Protein AF-A0A5Q4DD98-F1 (afdb_monomer)

Mean predicted aligned error: 11.23 Å

Secondary structure (DSSP, 8-state):
-----PPPHHHHHHHHHHHH-TT--HHHHHHHHHHHHHHH------HHHHHHHHHHHH-TTS-HHHHHHHHHHHHTS--S-S----

Radius of gyration: 17.06 Å; Cα contacts (8 Å, |Δi|>4): 74; chains: 1; bounding box: 48×29×40 Å

Sequence (86 aa):
MAQKKKTSPKAAAAAAKTLKSPSTGAKSKSAAGSALAQSNTKKVTSKKAATAASKTLRDGRSSAKSKSAAGSALSQKPGKGRGGKR

pLDDT: mean 73.74, std 13.37, range [37.59, 86.81]

Foldseek 3Di:
DQPLPQLDPVLLVVLVVLCPDPPHDPVSVVVSVVNNCSNPDPDFQDPVLLVVLVVLCVDPPHDPVSVVVSVVRNSRHGDPDDPDDD

Structure (mmCIF, N/CA/C/O backbone):
data_AF-A0A5Q4DD98-F1
#
_entry.id   AF-A0A5Q4DD98-F1
#
loop_
_atom_site.group_PDB
_atom_site.id
_atom_site.type_symbol
_atom_site.label_atom_id
_atom_site.label_alt_id
_atom_site.label_comp_id
_atom_site.label_asym_id
_atom_site.label_entity_id
_atom_site.label_seq_id
_atom_site.pdbx_PDB_ins_code
_atom_site.Cartn_x
_atom_site.Cartn_y
_atom_site.Cartn_z
_atom_site.occupancy
_atom_site.B_iso_or_equiv
_atom_site.auth_seq_id
_atom_site.auth_comp_id
_atom_site.auth_asym_id
_atom_site.auth_atom_id
_atom_site.pdbx_PDB_model_num
ATOM 1 N N . MET A 1 1 ? -18.291 -1.368 5.789 1.00 39.06 1 MET A N 1
ATOM 2 C CA . MET A 1 1 ? -16.918 -1.805 6.145 1.00 39.06 1 MET A CA 1
ATOM 3 C C . MET A 1 1 ? -15.890 -0.895 5.477 1.00 39.06 1 MET A C 1
ATOM 5 O O . MET A 1 1 ? -15.696 -0.974 4.269 1.00 39.06 1 MET A O 1
ATOM 9 N N . ALA A 1 2 ? -15.289 0.028 6.234 1.00 44.03 2 ALA A N 1
ATOM 10 C CA . ALA A 1 2 ? -14.129 0.786 5.768 1.00 44.03 2 ALA A CA 1
ATOM 11 C C . ALA A 1 2 ? -12.970 -0.193 5.554 1.00 44.03 2 ALA A C 1
ATOM 13 O O . ALA A 1 2 ? -12.759 -1.066 6.394 1.00 44.03 2 ALA A O 1
ATOM 14 N N . GLN A 1 3 ? -12.240 -0.055 4.451 1.00 48.25 3 GLN A N 1
ATOM 15 C CA . GLN A 1 3 ? -11.080 -0.874 4.101 1.00 48.25 3 GLN A CA 1
ATOM 16 C C . GLN A 1 3 ? -9.931 -0.603 5.093 1.00 48.25 3 GLN A C 1
ATOM 18 O O . GLN A 1 3 ? -8.937 0.038 4.776 1.00 48.25 3 GLN A O 1
ATOM 23 N N . LYS A 1 4 ? -10.072 -1.067 6.339 1.00 53.09 4 LYS A N 1
ATOM 24 C CA . LYS A 1 4 ? -9.018 -1.104 7.354 1.00 53.09 4 LYS A CA 1
ATOM 25 C C . LYS A 1 4 ? -8.210 -2.390 7.179 1.00 53.09 4 LYS A C 1
ATOM 27 O O . LYS A 1 4 ? -7.998 -3.110 8.148 1.00 53.09 4 LYS A O 1
ATOM 32 N N . LYS A 1 5 ? -7.741 -2.700 5.963 1.00 54.97 5 LYS A N 1
ATOM 33 C CA . LYS A 1 5 ? -6.684 -3.712 5.784 1.00 54.97 5 LYS A CA 1
ATOM 34 C C . LYS A 1 5 ? -5.355 -3.108 6.244 1.00 54.97 5 LYS A C 1
ATOM 36 O O . LYS A 1 5 ? -4.431 -2.917 5.469 1.00 54.97 5 LYS A O 1
ATOM 41 N N . LYS A 1 6 ? -5.318 -2.703 7.511 1.00 59.84 6 LYS A N 1
ATOM 42 C CA . LYS A 1 6 ? -4.096 -2.384 8.225 1.00 59.84 6 LYS A CA 1
ATOM 43 C C . LYS A 1 6 ? -3.642 -3.681 8.855 1.00 59.84 6 LYS A C 1
ATOM 45 O O . LYS A 1 6 ? -4.453 -4.384 9.459 1.00 59.84 6 LYS A O 1
ATOM 50 N N . THR A 1 7 ? -2.364 -3.984 8.715 1.00 68.56 7 THR A N 1
ATOM 51 C CA . THR A 1 7 ? -1.719 -5.023 9.508 1.00 68.56 7 THR A CA 1
ATOM 52 C C . THR A 1 7 ? -2.078 -4.784 10.974 1.00 68.56 7 THR A C 1
ATOM 54 O O . THR A 1 7 ? -1.917 -3.669 11.478 1.00 68.56 7 THR A O 1
ATOM 57 N N . SER A 1 8 ? -2.652 -5.792 11.631 1.00 72.62 8 SER A N 1
ATOM 58 C CA . SER A 1 8 ? -3.117 -5.658 13.012 1.00 72.62 8 SER A CA 1
ATOM 59 C C . SER A 1 8 ? -1.948 -5.282 13.934 1.00 72.62 8 SER A C 1
ATOM 61 O O . SER A 1 8 ? -0.806 -5.634 13.629 1.00 72.62 8 SER A O 1
ATOM 63 N N . PRO A 1 9 ? -2.186 -4.620 15.081 1.00 73.12 9 PRO A N 1
ATOM 64 C CA . PRO A 1 9 ? -1.115 -4.268 16.019 1.00 73.12 9 PRO A CA 1
ATOM 65 C C . PRO A 1 9 ? -0.243 -5.470 16.414 1.00 73.12 9 PRO A C 1
ATOM 67 O O . PRO A 1 9 ? 0.974 -5.350 16.522 1.00 73.12 9 PRO A O 1
ATOM 70 N N . LYS A 1 10 ? -0.851 -6.660 16.537 1.00 76.31 10 LYS A N 1
ATOM 71 C CA . LYS A 1 10 ? -0.152 -7.923 16.815 1.00 76.31 10 LYS A CA 1
ATOM 72 C C . LYS A 1 10 ? 0.777 -8.342 15.669 1.0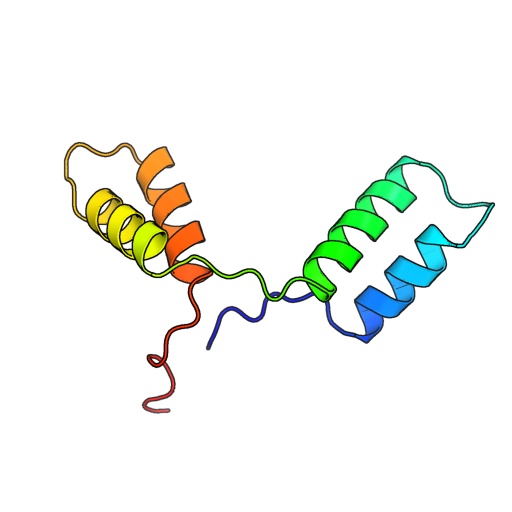0 76.31 10 LYS A C 1
ATOM 74 O O . LYS A 1 10 ? 1.924 -8.703 15.917 1.00 76.31 10 LYS A O 1
ATOM 79 N N . ALA A 1 11 ? 0.309 -8.257 14.424 1.00 77.56 11 ALA A N 1
ATOM 80 C CA . ALA A 1 11 ? 1.121 -8.568 13.248 1.00 77.56 11 ALA A CA 1
ATOM 81 C C . ALA A 1 11 ? 2.214 -7.510 13.000 1.00 77.56 11 ALA A C 1
ATOM 83 O O . ALA A 1 11 ? 3.325 -7.853 12.609 1.00 77.56 11 ALA A O 1
ATOM 84 N N . ALA A 1 12 ? 1.945 -6.241 13.313 1.00 79.62 12 ALA A N 1
ATOM 85 C CA . ALA A 1 12 ? 2.931 -5.166 13.275 1.00 79.62 12 ALA A CA 1
ATOM 86 C C . ALA A 1 12 ? 4.042 -5.373 14.317 1.00 79.62 12 ALA A C 1
ATOM 88 O O . ALA A 1 12 ? 5.222 -5.244 14.002 1.00 79.62 12 ALA A O 1
ATOM 89 N N . ALA A 1 13 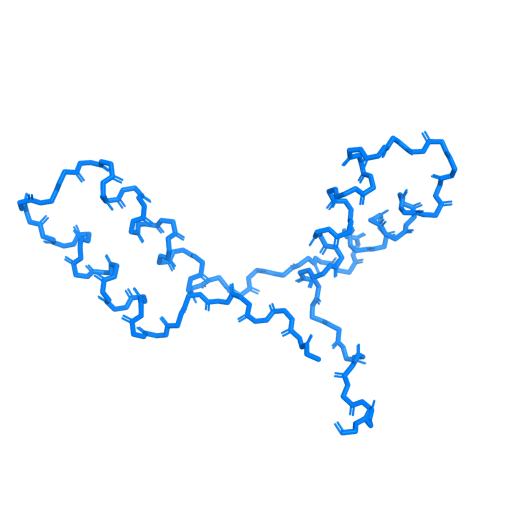? 3.678 -5.762 15.543 1.00 81.44 13 ALA A N 1
ATOM 90 C CA . ALA A 1 13 ? 4.634 -6.083 16.598 1.00 81.44 13 ALA A CA 1
ATOM 91 C C . ALA A 1 13 ? 5.498 -7.303 16.241 1.00 81.44 13 ALA A C 1
ATOM 93 O O . ALA A 1 13 ? 6.706 -7.289 16.480 1.00 81.44 13 ALA A O 1
ATOM 94 N N . ALA A 1 14 ? 4.906 -8.338 15.635 1.00 83.31 14 ALA A N 1
ATOM 95 C CA . ALA A 1 14 ? 5.646 -9.488 15.120 1.00 83.31 14 ALA A CA 1
ATOM 96 C C . ALA A 1 14 ? 6.629 -9.071 14.013 1.00 83.31 14 ALA A C 1
ATOM 98 O O . ALA A 1 14 ? 7.812 -9.383 14.104 1.00 83.31 14 ALA A O 1
ATOM 99 N N . ALA A 1 15 ? 6.180 -8.272 13.042 1.00 83.19 15 ALA A N 1
ATOM 100 C CA . ALA A 1 15 ? 7.030 -7.742 11.980 1.00 83.19 15 ALA A CA 1
ATOM 101 C C . ALA A 1 15 ? 8.190 -6.883 12.521 1.00 83.19 15 ALA A C 1
ATOM 103 O O . ALA A 1 15 ? 9.331 -7.023 12.084 1.00 83.19 15 ALA A O 1
ATOM 104 N N . ALA A 1 16 ? 7.940 -6.046 13.531 1.00 83.31 16 ALA A N 1
ATOM 105 C CA . ALA A 1 16 ? 8.986 -5.271 14.194 1.00 83.31 16 ALA A CA 1
ATOM 106 C C . ALA A 1 16 ? 10.015 -6.166 14.909 1.00 83.31 16 ALA A C 1
ATOM 108 O O . ALA A 1 16 ? 11.205 -5.861 14.899 1.00 83.31 16 ALA A O 1
ATOM 109 N N . LYS A 1 17 ? 9.591 -7.284 15.516 1.00 85.81 17 LYS A N 1
ATOM 110 C CA . LYS A 1 17 ? 10.515 -8.278 16.094 1.00 85.81 17 LYS A CA 1
ATOM 111 C C . LYS A 1 17 ? 11.354 -8.961 15.011 1.00 85.81 17 LYS A C 1
ATOM 113 O O . LYS A 1 17 ? 12.558 -9.097 15.188 1.00 85.81 17 LYS A O 1
ATOM 118 N N . THR A 1 18 ? 10.746 -9.312 13.877 1.00 86.00 18 THR A N 1
ATOM 119 C CA . THR A 1 18 ? 11.437 -9.897 12.717 1.00 86.00 18 THR A CA 1
ATOM 120 C C . THR A 1 18 ? 12.486 -8.951 12.124 1.00 86.00 18 THR A C 1
ATOM 122 O O . THR A 1 18 ? 13.576 -9.389 11.773 1.00 86.00 18 THR A O 1
ATOM 125 N N . LEU A 1 19 ? 12.204 -7.646 12.058 1.00 85.56 19 LEU A N 1
ATOM 126 C CA . LEU A 1 19 ? 13.175 -6.643 11.600 1.00 85.56 19 LEU A CA 1
ATOM 127 C C . LEU A 1 19 ? 14.373 -6.498 12.543 1.00 85.56 19 LEU A C 1
ATOM 129 O O . LEU A 1 19 ? 15.501 -6.356 12.078 1.00 85.56 19 LEU A O 1
ATOM 133 N N . LYS A 1 20 ? 14.127 -6.553 13.855 1.00 86.81 20 LYS A N 1
ATOM 134 C CA . LYS A 1 20 ? 15.158 -6.407 14.893 1.00 86.81 20 LYS A CA 1
ATOM 135 C C . LYS A 1 20 ? 15.992 -7.669 15.117 1.00 86.81 20 LYS A C 1
ATOM 137 O O . LYS A 1 20 ? 16.999 -7.602 15.810 1.00 86.81 20 LYS A O 1
ATOM 142 N N . SER A 1 21 ? 15.574 -8.815 14.580 1.00 86.06 21 SER A N 1
ATOM 143 C CA . SER A 1 21 ? 16.281 -10.072 14.799 1.00 86.06 21 SER A CA 1
ATOM 144 C C . SER A 1 21 ? 17.521 -10.188 13.888 1.00 86.06 21 SER A C 1
ATOM 146 O O . SER A 1 21 ? 17.405 -10.070 12.656 1.00 86.06 21 SER A O 1
ATOM 148 N N . PRO A 1 22 ? 18.714 -10.448 14.460 1.00 77.31 22 PRO A N 1
ATOM 149 C CA . PRO A 1 22 ? 19.952 -10.580 13.697 1.00 77.31 22 PRO A CA 1
ATOM 150 C C . PRO A 1 22 ? 19.976 -11.854 12.840 1.00 77.31 22 PRO A C 1
ATOM 152 O O . PRO A 1 22 ? 20.540 -11.831 11.751 1.00 77.31 22 PRO A O 1
ATOM 155 N N . SER A 1 23 ? 19.278 -12.920 13.252 1.00 83.62 23 SER A N 1
ATOM 156 C CA . SER A 1 23 ? 19.204 -14.202 12.529 1.00 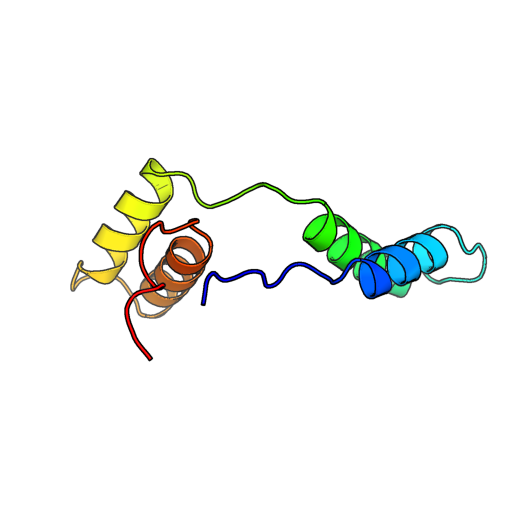83.62 23 SER A CA 1
ATOM 157 C C . SER A 1 23 ? 18.195 -14.215 11.374 1.00 83.62 23 SER A C 1
ATOM 159 O O . SER A 1 23 ? 18.026 -15.229 10.700 1.00 83.62 23 SER A O 1
ATOM 161 N N . THR A 1 24 ? 17.501 -13.100 11.122 1.00 83.44 24 THR A N 1
ATOM 162 C CA . THR A 1 24 ? 16.466 -13.044 10.084 1.00 83.44 24 THR A CA 1
ATOM 163 C C . THR A 1 24 ? 17.042 -12.572 8.746 1.00 83.44 24 THR A C 1
ATOM 165 O O . THR A 1 24 ? 17.619 -11.484 8.654 1.00 83.44 24 THR A O 1
ATOM 168 N N . GLY A 1 25 ? 16.840 -13.366 7.691 1.00 85.88 25 GLY A N 1
ATOM 169 C CA . GLY A 1 25 ? 17.298 -13.059 6.334 1.00 85.88 25 GLY A CA 1
ATOM 170 C C . GLY A 1 25 ? 16.627 -11.833 5.695 1.00 85.88 25 GLY A C 1
ATOM 171 O O . GLY A 1 25 ? 15.518 -11.431 6.060 1.00 85.88 25 GLY A O 1
ATOM 172 N N . ALA A 1 26 ? 17.292 -11.253 4.690 1.00 83.25 26 ALA A N 1
ATOM 173 C CA . ALA A 1 26 ? 16.874 -10.017 4.016 1.00 83.25 26 ALA A CA 1
ATOM 174 C C . ALA A 1 26 ? 15.457 -10.083 3.410 1.00 83.25 26 ALA A C 1
ATOM 176 O O . ALA A 1 26 ? 14.695 -9.122 3.506 1.00 83.25 26 ALA A O 1
ATOM 177 N N . LYS A 1 27 ? 15.065 -11.236 2.848 1.00 85.12 27 LYS A N 1
ATOM 178 C CA . LYS A 1 27 ? 13.721 -11.454 2.278 1.00 85.12 27 LYS A CA 1
ATOM 179 C C . LYS A 1 27 ? 12.625 -11.351 3.345 1.00 85.12 27 LYS A C 1
ATOM 181 O O . LYS A 1 27 ? 11.640 -10.639 3.158 1.00 85.12 27 LYS A O 1
ATOM 186 N N . SER A 1 28 ? 12.832 -11.983 4.498 1.00 84.94 28 SER A N 1
ATOM 187 C CA . SER A 1 28 ? 11.902 -11.924 5.632 1.00 84.94 28 SER A CA 1
ATOM 188 C C . SER A 1 28 ? 11.839 -10.526 6.247 1.00 84.94 28 SER A C 1
ATOM 190 O O . SER A 1 28 ? 10.760 -10.065 6.612 1.00 84.94 28 SER A O 1
ATOM 192 N N . LYS A 1 29 ? 12.970 -9.810 6.299 1.00 86.81 29 LYS A N 1
ATOM 193 C CA . LYS A 1 29 ? 13.011 -8.402 6.719 1.00 86.81 29 LYS A CA 1
ATOM 194 C C . LYS A 1 29 ? 12.258 -7.491 5.746 1.00 86.81 29 LYS A C 1
ATOM 196 O O . LYS A 1 29 ? 11.526 -6.618 6.192 1.00 86.81 29 LYS A O 1
ATOM 201 N N . SER A 1 30 ? 12.347 -7.726 4.438 1.00 86.19 30 SER A N 1
ATOM 202 C CA . SER A 1 30 ? 11.580 -6.975 3.432 1.00 86.19 30 SER A CA 1
ATOM 203 C C . SER A 1 30 ? 10.064 -7.190 3.570 1.00 86.19 30 SER A C 1
ATOM 205 O O . SER A 1 30 ? 9.287 -6.229 3.599 1.00 86.19 30 SER A O 1
ATOM 207 N N . ALA A 1 31 ? 9.634 -8.442 3.759 1.00 83.88 31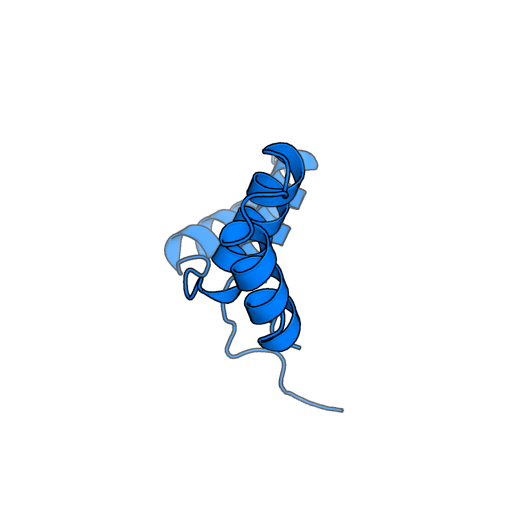 ALA A N 1
ATOM 208 C CA . ALA A 1 31 ? 8.230 -8.770 4.008 1.00 83.88 31 ALA A CA 1
ATOM 209 C C . ALA A 1 31 ? 7.720 -8.152 5.324 1.00 83.88 31 ALA A C 1
ATOM 211 O O . ALA A 1 31 ? 6.653 -7.534 5.355 1.00 83.88 31 ALA A O 1
ATOM 212 N N . ALA A 1 32 ? 8.510 -8.243 6.398 1.00 84.19 32 ALA A N 1
ATOM 213 C CA . ALA A 1 32 ? 8.198 -7.627 7.684 1.00 84.19 32 ALA A CA 1
ATOM 214 C C . ALA A 1 32 ? 8.157 -6.090 7.598 1.00 84.19 32 ALA A C 1
ATOM 216 O O . ALA A 1 32 ? 7.241 -5.466 8.129 1.00 84.19 32 ALA A O 1
ATOM 217 N N . GLY A 1 33 ? 9.087 -5.470 6.869 1.00 81.69 33 GLY A N 1
ATOM 218 C CA . GLY A 1 33 ? 9.095 -4.033 6.596 1.00 81.69 33 GLY A CA 1
ATOM 219 C C . GLY A 1 33 ? 7.842 -3.579 5.853 1.00 81.69 33 GLY A C 1
ATOM 220 O O . GLY A 1 33 ? 7.213 -2.601 6.252 1.00 81.69 33 GLY A O 1
ATOM 221 N N . SER A 1 34 ? 7.415 -4.340 4.843 1.00 81.69 34 SER A N 1
ATOM 222 C CA . SER A 1 34 ? 6.182 -4.074 4.091 1.00 81.69 34 SER A CA 1
ATOM 223 C C . SER A 1 34 ? 4.941 -4.160 4.987 1.00 81.69 34 SER A C 1
ATOM 225 O O . SER A 1 34 ? 4.101 -3.258 4.980 1.00 81.69 34 SER A O 1
ATOM 227 N N . ALA A 1 35 ? 4.855 -5.195 5.826 1.00 80.94 35 ALA A N 1
ATOM 228 C CA . ALA A 1 35 ? 3.757 -5.372 6.774 1.00 80.94 35 ALA A CA 1
ATOM 229 C C . ALA A 1 35 ? 3.734 -4.278 7.860 1.00 80.94 35 ALA A C 1
ATOM 231 O O . ALA A 1 35 ? 2.662 -3.779 8.217 1.00 80.94 35 ALA A O 1
ATOM 232 N N . LEU A 1 36 ? 4.904 -3.864 8.360 1.00 80.94 36 LEU A N 1
ATOM 233 C CA . LEU A 1 36 ? 5.041 -2.782 9.335 1.00 80.94 36 LEU A CA 1
ATOM 234 C C . LEU A 1 36 ? 4.678 -1.424 8.716 1.00 80.94 36 LEU A C 1
ATOM 236 O O . LEU A 1 36 ? 3.928 -0.659 9.324 1.00 80.94 36 LEU A O 1
ATOM 240 N N . ALA A 1 37 ? 5.111 -1.140 7.487 1.00 75.44 37 ALA A N 1
ATOM 241 C CA . ALA A 1 37 ? 4.745 0.075 6.759 1.00 75.44 37 ALA A CA 1
ATOM 242 C C . ALA A 1 37 ? 3.226 0.166 6.522 1.00 75.44 37 ALA A C 1
ATOM 244 O O . ALA A 1 37 ? 2.623 1.226 6.700 1.00 75.44 37 ALA A O 1
ATOM 245 N N . GLN A 1 38 ? 2.581 -0.963 6.217 1.00 75.00 38 GLN A N 1
ATOM 246 C CA . GLN A 1 38 ? 1.121 -1.067 6.119 1.00 75.00 38 GLN A CA 1
ATOM 247 C C . GLN A 1 38 ? 0.409 -0.875 7.470 1.00 75.00 38 GLN A C 1
ATOM 249 O O . GLN A 1 38 ? -0.723 -0.390 7.503 1.00 75.00 38 GLN A O 1
ATOM 254 N N . SER A 1 39 ? 1.054 -1.211 8.593 1.00 72.31 39 SER A N 1
ATOM 255 C CA . SER A 1 39 ? 0.507 -0.951 9.933 1.00 72.31 39 SER A CA 1
ATOM 256 C C . SER A 1 39 ? 0.555 0.533 10.314 1.00 72.31 39 SER A C 1
ATOM 258 O O . SER A 1 39 ? -0.401 1.060 10.887 1.00 72.31 39 SER A O 1
ATOM 260 N N . ASN A 1 40 ? 1.640 1.225 9.943 1.00 64.94 40 ASN A N 1
ATOM 261 C CA . ASN A 1 40 ? 1.910 2.600 10.364 1.00 64.94 40 ASN A CA 1
ATOM 262 C C . ASN A 1 40 ? 1.435 3.653 9.346 1.00 64.94 40 ASN A C 1
ATOM 264 O O . ASN A 1 40 ? 1.532 4.859 9.574 1.00 64.94 40 ASN A O 1
ATOM 268 N N . THR A 1 41 ? 0.877 3.228 8.209 1.00 64.62 41 THR A N 1
ATOM 269 C CA . THR A 1 41 ? 0.347 4.171 7.229 1.00 64.62 41 THR A CA 1
ATOM 270 C C . THR A 1 41 ? -1.037 4.696 7.636 1.00 64.62 41 THR A C 1
ATOM 272 O O . THR A 1 41 ? -2.027 3.974 7.815 1.00 64.62 41 THR A O 1
ATOM 275 N N . LYS A 1 42 ? -1.114 6.020 7.797 1.00 60.12 42 LYS A N 1
ATOM 276 C CA . LYS A 1 42 ? -2.362 6.802 7.744 1.00 60.12 42 LYS A CA 1
ATOM 277 C C . LYS A 1 42 ? -2.601 7.363 6.334 1.00 60.12 42 LYS A C 1
ATOM 279 O O . LYS A 1 42 ? -3.546 8.123 6.147 1.00 60.12 42 LYS A O 1
ATOM 284 N N . LYS A 1 43 ? -1.734 7.042 5.360 1.00 59.97 43 LYS A N 1
ATOM 285 C CA . LYS A 1 43 ? -1.847 7.538 3.988 1.00 59.97 43 LYS A CA 1
ATOM 286 C C . LYS A 1 43 ? -3.036 6.849 3.340 1.00 59.97 43 LYS A C 1
ATOM 288 O O . LYS A 1 43 ? -3.128 5.629 3.287 1.00 59.97 43 LYS A O 1
ATOM 293 N N . VAL A 1 44 ? -3.960 7.676 2.900 1.00 66.69 44 VAL A N 1
ATOM 294 C CA . VAL A 1 44 ? -5.205 7.280 2.264 1.00 66.69 44 VAL A CA 1
ATOM 295 C C . VAL A 1 44 ? -5.288 8.004 0.936 1.00 66.69 44 VAL A C 1
ATOM 297 O O . VAL A 1 44 ? -4.698 9.078 0.777 1.00 66.69 44 VAL A O 1
ATOM 300 N N . THR A 1 45 ? -6.028 7.441 -0.011 1.00 73.75 45 THR A N 1
ATOM 301 C CA . THR A 1 45 ? -6.224 8.084 -1.310 1.00 73.75 45 THR A CA 1
ATOM 302 C C . THR A 1 45 ? -6.823 9.471 -1.109 1.00 73.75 45 THR A C 1
ATOM 304 O O . THR A 1 45 ? -7.902 9.626 -0.526 1.00 73.75 45 THR A O 1
ATOM 307 N N . SER A 1 46 ? -6.101 10.493 -1.570 1.00 73.25 46 SER A N 1
ATOM 30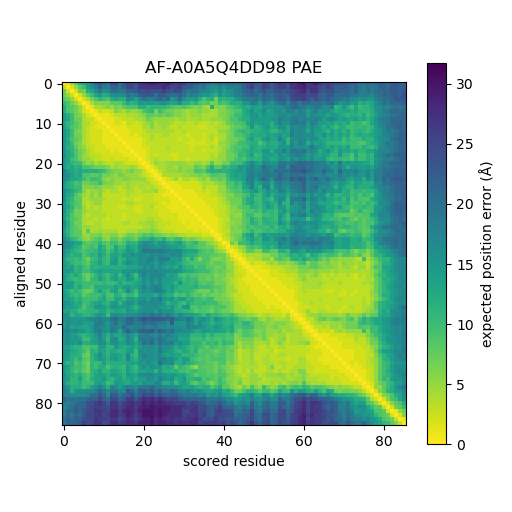8 C CA . SER A 1 46 ? -6.525 11.885 -1.438 1.00 73.25 46 SER A CA 1
ATOM 309 C C . SER A 1 46 ? -7.831 12.130 -2.201 1.00 73.25 46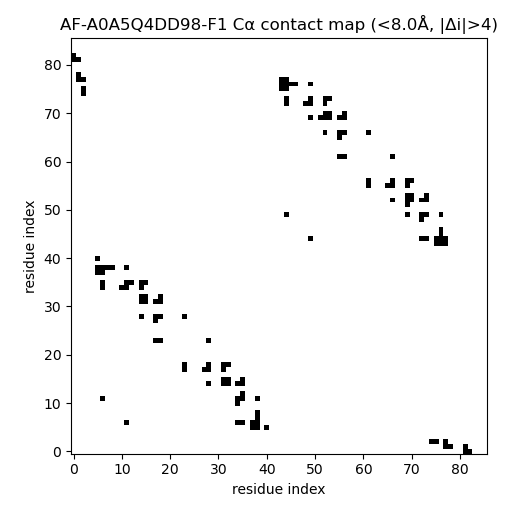 SER A C 1
ATOM 311 O O . SER A 1 46 ? -8.166 11.406 -3.142 1.00 73.25 46 SER A O 1
ATOM 313 N N . LYS A 1 47 ? -8.586 13.174 -1.824 1.00 73.94 47 LYS A N 1
ATOM 314 C CA . LYS A 1 47 ? -9.848 13.529 -2.504 1.00 73.94 47 LYS A CA 1
ATOM 315 C C . LYS A 1 47 ? -9.652 13.665 -4.023 1.00 73.94 47 LYS A C 1
ATOM 317 O O . LYS A 1 47 ? -10.448 13.120 -4.775 1.00 73.94 47 LYS A O 1
ATOM 322 N N . LYS A 1 48 ? -8.561 14.312 -4.459 1.00 76.62 48 LYS A N 1
ATOM 323 C CA . LYS A 1 48 ? -8.218 14.493 -5.881 1.00 76.62 48 LYS A CA 1
ATOM 324 C C . LYS A 1 48 ? -7.956 13.159 -6.590 1.00 76.62 48 LYS A C 1
ATOM 326 O O . LYS A 1 48 ? -8.555 12.902 -7.631 1.00 76.62 48 LYS A O 1
ATOM 331 N N . ALA A 1 49 ? -7.128 12.292 -6.000 1.00 77.81 49 ALA A N 1
ATOM 332 C CA . ALA A 1 49 ? -6.815 10.978 -6.566 1.00 77.81 49 ALA A CA 1
ATOM 333 C C . ALA A 1 49 ? -8.057 10.077 -6.656 1.00 77.81 49 ALA A C 1
ATOM 335 O O . ALA A 1 49 ? -8.251 9.368 -7.638 1.00 77.81 49 ALA A O 1
ATOM 336 N N . ALA A 1 50 ? -8.953 10.160 -5.674 1.00 79.06 50 ALA A N 1
ATOM 337 C CA . ALA A 1 50 ? -10.208 9.428 -5.709 1.00 79.06 50 ALA A CA 1
ATOM 338 C C . ALA A 1 50 ? -11.192 9.947 -6.766 1.00 79.06 50 ALA A C 1
ATOM 340 O O . ALA A 1 50 ? -11.894 9.148 -7.383 1.00 79.06 50 ALA A O 1
ATOM 341 N N . THR A 1 51 ? -11.251 11.264 -6.991 1.00 81.06 51 THR A N 1
ATOM 342 C CA . THR A 1 51 ? -12.056 11.847 -8.073 1.00 81.06 51 THR A CA 1
ATOM 343 C C . THR A 1 51 ? -11.540 11.389 -9.433 1.00 81.06 51 THR A C 1
ATOM 345 O O . THR A 1 51 ? -12.337 10.973 -10.269 1.00 81.06 51 THR A O 1
ATOM 348 N N . ALA A 1 52 ? -10.219 11.399 -9.641 1.00 82.75 52 ALA A N 1
ATOM 349 C CA . ALA A 1 52 ? -9.605 10.872 -10.858 1.00 82.75 52 ALA A CA 1
ATOM 350 C C . ALA A 1 52 ? -9.929 9.381 -11.048 1.00 82.75 52 ALA A C 1
ATOM 352 O O . ALA A 1 52 ? -10.454 9.006 -12.089 1.00 82.75 52 ALA A O 1
ATOM 353 N N . ALA A 1 53 ? -9.754 8.559 -10.009 1.00 82.06 53 ALA A N 1
ATOM 354 C CA . ALA A 1 53 ? -10.119 7.144 -10.042 1.00 82.06 53 ALA A CA 1
ATOM 355 C C . ALA A 1 53 ? -11.612 6.916 -10.357 1.00 82.06 53 ALA A C 1
ATOM 357 O O . ALA A 1 53 ? -11.961 6.041 -11.144 1.00 82.06 53 ALA A O 1
ATOM 358 N N . SER A 1 54 ? -12.506 7.735 -9.795 1.00 81.19 54 SER A N 1
ATOM 359 C CA . SER A 1 54 ? -13.948 7.654 -10.073 1.00 81.19 54 SER A CA 1
ATOM 360 C C . SER A 1 54 ? -14.273 8.010 -11.526 1.00 81.19 54 SER A C 1
ATOM 362 O O . SER A 1 54 ? -15.152 7.393 -12.124 1.00 81.19 54 SER A O 1
ATOM 364 N N . LYS A 1 55 ? -13.548 8.971 -12.115 1.00 84.25 55 LYS A N 1
ATOM 365 C CA . LYS A 1 55 ? -13.647 9.295 -13.544 1.00 84.25 55 LYS A CA 1
ATOM 366 C C . LYS A 1 55 ? -13.130 8.144 -14.408 1.00 84.25 55 LYS A C 1
ATOM 368 O O . LYS A 1 55 ? -13.822 7.752 -15.334 1.00 84.25 55 LYS A O 1
ATOM 373 N N . THR A 1 56 ? -11.992 7.542 -14.062 1.00 84.62 56 THR A N 1
ATOM 374 C CA . THR A 1 56 ? -11.430 6.377 -14.773 1.00 84.62 56 THR A CA 1
ATOM 375 C C . THR A 1 56 ? -12.364 5.164 -14.752 1.00 84.62 56 THR A C 1
ATOM 377 O O . THR A 1 56 ? -12.467 4.451 -15.744 1.00 84.62 56 THR A O 1
ATOM 380 N N . LEU A 1 57 ? -13.084 4.928 -13.650 1.00 82.19 57 LEU A N 1
ATOM 381 C CA . LEU A 1 57 ? -14.091 3.861 -13.582 1.00 82.19 57 LEU A CA 1
ATOM 382 C C . LEU A 1 57 ? -15.290 4.114 -14.503 1.00 82.19 57 LEU A C 1
ATOM 384 O O . LEU A 1 57 ? -15.872 3.165 -15.019 1.00 82.19 57 LEU A O 1
ATOM 388 N N . ARG A 1 58 ? -15.654 5.386 -14.690 1.00 84.44 58 ARG A N 1
ATOM 389 C CA . ARG A 1 58 ? -16.796 5.815 -15.505 1.00 84.44 58 ARG A CA 1
ATOM 390 C C . ARG A 1 58 ? -16.447 6.038 -16.976 1.00 84.44 58 ARG A C 1
ATOM 392 O O . ARG A 1 58 ? -17.351 6.056 -17.800 1.00 84.44 58 ARG A O 1
ATOM 399 N N . ASP A 1 59 ? -15.170 6.212 -17.308 1.00 84.50 59 ASP A N 1
ATOM 400 C CA . ASP A 1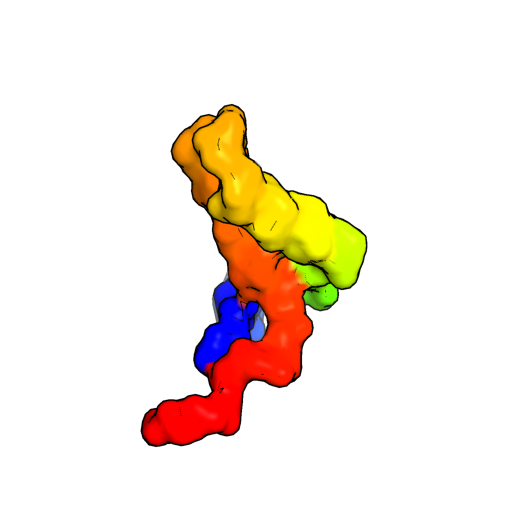 59 ? -14.729 6.382 -18.690 1.00 84.50 59 ASP A CA 1
ATOM 401 C C . ASP A 1 59 ? -14.790 5.034 -19.430 1.00 84.50 59 ASP A C 1
ATOM 403 O O . ASP A 1 59 ? -14.062 4.079 -19.121 1.00 84.50 59 ASP A O 1
ATOM 407 N N . GLY A 1 60 ? -15.667 4.965 -20.435 1.00 76.38 60 GLY A N 1
ATOM 408 C CA . GLY A 1 60 ? -15.835 3.802 -21.307 1.00 76.38 60 GLY A CA 1
ATOM 409 C C . GLY A 1 60 ? -14.555 3.414 -22.051 1.00 76.38 60 GLY A C 1
ATOM 410 O O . GLY A 1 60 ? -14.363 2.238 -22.342 1.00 76.38 60 GLY A O 1
ATOM 411 N N . ARG A 1 61 ? -13.630 4.361 -22.254 1.00 82.69 61 ARG A N 1
ATOM 412 C CA . ARG A 1 61 ? -12.353 4.166 -22.961 1.00 82.69 61 ARG A CA 1
ATOM 413 C C . ARG A 1 61 ? -11.223 3.656 -22.060 1.00 82.69 61 ARG A C 1
ATOM 415 O O . ARG A 1 61 ? -10.137 3.357 -22.543 1.00 82.69 61 ARG A O 1
ATOM 422 N N . SER A 1 62 ? -11.441 3.558 -20.744 1.00 81.50 62 SER A N 1
ATOM 423 C CA . SER A 1 62 ? -10.427 3.044 -19.814 1.00 81.50 62 SER A CA 1
ATOM 424 C C . SER A 1 62 ? -10.336 1.516 -19.855 1.00 81.50 62 SER A C 1
ATOM 426 O O . SER A 1 62 ? -11.349 0.818 -19.750 1.00 81.50 62 SER A O 1
ATOM 428 N N . SER A 1 63 ? -9.111 0.989 -19.942 1.00 82.12 63 SER A N 1
ATOM 429 C CA . SER A 1 63 ? -8.840 -0.454 -19.943 1.00 82.12 63 SER A CA 1
ATOM 430 C C . SER A 1 63 ? -9.192 -1.116 -18.601 1.00 82.12 63 SER A C 1
ATOM 432 O O . SER A 1 63 ? -9.225 -0.465 -17.551 1.00 82.12 63 SER A O 1
ATOM 434 N N . ALA A 1 64 ? -9.417 -2.434 -18.605 1.00 79.94 64 ALA A N 1
ATOM 435 C CA . ALA A 1 64 ? -9.724 -3.207 -17.395 1.00 79.94 64 ALA A CA 1
ATOM 436 C C . ALA A 1 64 ? -8.642 -3.058 -16.308 1.00 79.94 64 ALA A C 1
ATOM 438 O O . ALA A 1 64 ? -8.950 -2.961 -15.118 1.00 79.94 64 ALA A O 1
ATOM 439 N N . LYS A 1 65 ? -7.372 -2.954 -16.719 1.00 82.44 65 LYS A N 1
ATOM 440 C CA . LYS A 1 65 ? -6.237 -2.743 -15.813 1.00 82.44 65 LYS A CA 1
ATOM 441 C C . LYS A 1 65 ? -6.303 -1.373 -15.133 1.00 82.44 65 LYS A C 1
ATOM 443 O O . LYS A 1 65 ? -6.162 -1.294 -13.913 1.00 82.44 65 LYS A O 1
ATOM 448 N N . SER A 1 66 ? -6.611 -0.320 -15.893 1.00 80.31 66 SER A N 1
ATOM 449 C CA . SER A 1 66 ? -6.801 1.035 -15.357 1.00 80.31 66 SER A CA 1
ATOM 450 C C . SER A 1 66 ? -8.002 1.116 -14.413 1.00 80.31 66 SER A C 1
ATOM 452 O O . SER A 1 66 ? -7.911 1.726 -13.348 1.00 80.31 66 SER A O 1
ATOM 454 N N . LYS A 1 67 ? -9.108 0.440 -14.747 1.00 82.00 67 LYS A N 1
ATOM 455 C CA . LYS A 1 67 ? -10.301 0.350 -13.890 1.00 82.00 67 LYS A CA 1
ATOM 456 C C . LYS A 1 67 ? -10.025 -0.407 -12.586 1.00 82.00 67 LYS A C 1
ATOM 458 O O . LYS A 1 67 ? -10.454 0.038 -11.524 1.00 82.00 67 LYS A O 1
ATOM 463 N N . SER A 1 68 ? -9.251 -1.489 -12.628 1.00 83.12 68 SER A N 1
ATOM 464 C CA . SER A 1 68 ? -8.868 -2.254 -11.432 1.00 83.12 68 SER A CA 1
ATOM 465 C C . SER A 1 68 ? -7.966 -1.446 -10.485 1.00 83.12 68 SER A C 1
ATOM 467 O O . SER A 1 68 ? -8.208 -1.382 -9.272 1.00 83.12 68 SER A O 1
ATOM 469 N N . ALA A 1 69 ? -6.980 -0.728 -11.036 1.00 80.06 69 ALA A N 1
ATOM 470 C CA . ALA A 1 69 ? -6.133 0.180 -10.263 1.00 80.06 69 ALA A CA 1
ATOM 471 C C . ALA A 1 69 ? -6.950 1.331 -9.646 1.00 80.06 69 ALA A C 1
ATOM 473 O O . ALA A 1 69 ? -6.810 1.634 -8.458 1.00 80.06 69 ALA A O 1
ATOM 474 N N . ALA A 1 70 ? -7.867 1.920 -10.418 1.00 81.31 70 ALA A N 1
ATOM 475 C CA . ALA A 1 70 ? -8.767 2.969 -9.951 1.00 81.31 70 ALA A CA 1
ATOM 476 C C . ALA A 1 70 ? -9.715 2.482 -8.839 1.00 81.31 70 ALA A C 1
ATOM 478 O O . ALA A 1 70 ? -9.873 3.160 -7.824 1.00 81.31 70 ALA A O 1
ATOM 479 N N . GLY A 1 71 ? -10.293 1.285 -8.968 1.00 78.50 71 GLY A N 1
ATOM 480 C CA . GLY A 1 71 ? -11.124 0.669 -7.928 1.00 78.50 71 GLY A CA 1
ATOM 481 C C . GLY A 1 71 ? -10.352 0.395 -6.634 1.00 78.50 71 GLY A C 1
ATOM 482 O O . GLY A 1 71 ? -10.862 0.638 -5.534 1.00 78.50 71 GLY A O 1
ATOM 483 N N . SER A 1 72 ? -9.091 -0.030 -6.756 1.00 79.44 72 SER A N 1
ATOM 484 C CA . SER A 1 72 ? -8.188 -0.243 -5.619 1.00 79.44 72 SER A CA 1
ATOM 485 C C . SER A 1 72 ? -7.851 1.068 -4.906 1.00 79.44 72 SER A C 1
ATOM 487 O O . SER A 1 72 ? -7.926 1.141 -3.679 1.00 79.44 72 SER A O 1
ATOM 489 N N . ALA A 1 73 ? -7.554 2.130 -5.660 1.00 78.75 73 ALA A N 1
ATOM 490 C CA . ALA A 1 73 ? -7.305 3.459 -5.110 1.00 78.75 73 ALA A CA 1
ATOM 491 C C . ALA A 1 73 ? -8.567 4.052 -4.458 1.00 78.75 73 ALA A C 1
ATOM 493 O O . ALA A 1 73 ? -8.504 4.580 -3.348 1.00 78.75 73 ALA A O 1
ATOM 494 N N . LEU A 1 74 ? -9.736 3.928 -5.089 1.00 75.88 74 LEU A N 1
ATOM 495 C CA . LEU A 1 74 ? -11.001 4.416 -4.536 1.00 75.88 74 LEU A CA 1
ATOM 496 C C . LEU A 1 74 ? -11.374 3.696 -3.232 1.00 75.88 74 LEU A C 1
ATOM 498 O O . LEU A 1 74 ? -11.825 4.334 -2.283 1.00 75.88 74 LEU A O 1
ATOM 502 N N . SER A 1 75 ? -11.117 2.390 -3.153 1.00 71.94 75 SER A N 1
ATOM 503 C CA . SER A 1 75 ? -11.326 1.586 -1.943 1.00 71.94 75 SER A CA 1
ATOM 504 C C . SER A 1 75 ? -10.450 2.030 -0.767 1.00 71.94 75 SER A C 1
ATOM 506 O O . SER A 1 75 ? -10.860 1.918 0.385 1.00 71.94 75 SER A O 1
ATOM 508 N N . GLN A 1 76 ? -9.263 2.570 -1.043 1.00 72.00 76 GLN A N 1
ATOM 509 C CA . GLN A 1 76 ? -8.332 3.081 -0.032 1.00 72.00 76 GLN A CA 1
ATOM 510 C C . GLN A 1 76 ? -8.658 4.512 0.437 1.00 72.00 76 GLN A C 1
ATOM 512 O O . GLN A 1 76 ? -8.013 5.029 1.352 1.00 72.00 76 GLN A O 1
ATOM 517 N N . LYS A 1 77 ? -9.667 5.174 -0.149 1.00 70.56 77 LYS A N 1
ATOM 518 C CA . LYS A 1 77 ? -10.191 6.444 0.368 1.00 70.56 77 LYS A CA 1
ATOM 519 C C . LYS A 1 77 ? -11.011 6.173 1.640 1.00 70.56 77 LYS A C 1
ATOM 521 O O . LYS A 1 77 ? -11.895 5.315 1.616 1.00 70.56 77 LYS A O 1
ATOM 526 N N . PRO A 1 78 ? -10.842 6.933 2.736 1.00 60.75 78 PRO A N 1
ATOM 527 C CA . PRO A 1 78 ? -11.733 6.828 3.879 1.00 60.75 78 PRO A CA 1
ATOM 528 C C . PRO A 1 78 ? -13.057 7.491 3.488 1.00 60.75 78 PRO A C 1
ATOM 530 O O . PRO A 1 78 ? -13.161 8.714 3.370 1.00 60.75 78 PRO A O 1
ATOM 533 N N . GLY A 1 79 ? -14.068 6.682 3.195 1.00 55.28 79 GLY A N 1
ATOM 534 C CA . GLY A 1 79 ? -15.422 7.157 2.943 1.00 55.28 79 GLY A CA 1
ATOM 535 C C . GLY A 1 79 ? -16.219 7.262 4.242 1.00 55.28 79 GLY A C 1
ATOM 536 O O . GLY A 1 79 ? -16.397 6.261 4.932 1.00 55.28 79 GLY A O 1
ATOM 537 N N . LYS A 1 80 ? -16.789 8.440 4.526 1.00 51.41 80 LYS A N 1
ATOM 538 C CA . LYS A 1 80 ? -17.973 8.610 5.392 1.00 51.41 80 LYS A CA 1
ATOM 539 C C . LYS A 1 80 ? -19.219 8.055 4.674 1.00 51.41 80 LYS A C 1
ATOM 541 O O . LYS A 1 80 ? -20.151 8.780 4.370 1.00 51.41 80 LYS A O 1
ATOM 546 N N . GLY A 1 81 ? -19.196 6.773 4.319 1.00 47.97 81 GLY A N 1
ATOM 547 C CA . GLY A 1 81 ? -20.212 6.168 3.459 1.00 47.97 81 GLY A CA 1
ATOM 548 C C . GLY A 1 81 ? -20.033 4.663 3.346 1.00 47.97 81 GLY A C 1
ATOM 549 O O . GLY A 1 81 ? -19.450 4.191 2.377 1.00 47.97 81 GLY A O 1
ATOM 550 N N . ARG A 1 82 ? -20.460 3.948 4.396 1.00 47.25 82 ARG A N 1
ATOM 551 C CA . ARG A 1 82 ? -20.917 2.535 4.460 1.00 47.25 82 ARG A CA 1
ATOM 552 C C . ARG A 1 82 ? -20.997 2.107 5.934 1.00 47.25 82 ARG A C 1
ATOM 554 O O . ARG A 1 82 ? -20.290 1.198 6.379 1.00 47.25 82 ARG A O 1
ATOM 561 N N . GLY A 1 83 ? -21.827 2.845 6.668 1.00 40.72 83 GLY A N 1
ATOM 562 C CA . GLY A 1 83 ? -22.309 2.544 8.018 1.00 40.72 83 GLY A CA 1
ATOM 563 C C . GLY A 1 83 ? -23.827 2.743 8.112 1.00 40.72 83 GLY A C 1
ATOM 564 O O . GLY A 1 83 ? -24.325 3.134 9.154 1.00 40.72 83 GLY A O 1
ATOM 565 N N . GLY A 1 84 ? -24.545 2.554 6.999 1.00 42.25 84 GLY A N 1
ATOM 566 C CA . GLY A 1 84 ? -26.002 2.524 6.966 1.00 42.25 84 GLY A CA 1
ATOM 567 C C . GLY A 1 84 ? -26.466 1.090 6.740 1.00 42.25 84 GLY A C 1
ATOM 568 O O . GLY A 1 84 ? -26.205 0.553 5.668 1.00 42.25 84 GLY A O 1
ATOM 569 N N . LYS A 1 85 ? -27.124 0.538 7.766 1.00 40.56 85 LYS A N 1
ATOM 570 C CA . LYS A 1 85 ? -27.938 -0.689 7.820 1.00 40.56 85 LYS A CA 1
ATOM 571 C C . LYS A 1 85 ? -27.255 -1.998 7.392 1.00 40.56 85 LYS A C 1
ATOM 573 O O . LYS A 1 85 ? -27.103 -2.271 6.205 1.00 40.56 85 LYS A O 1
ATOM 578 N N . ARG A 1 86 ? -26.961 -2.855 8.366 1.00 37.59 86 ARG A N 1
ATOM 579 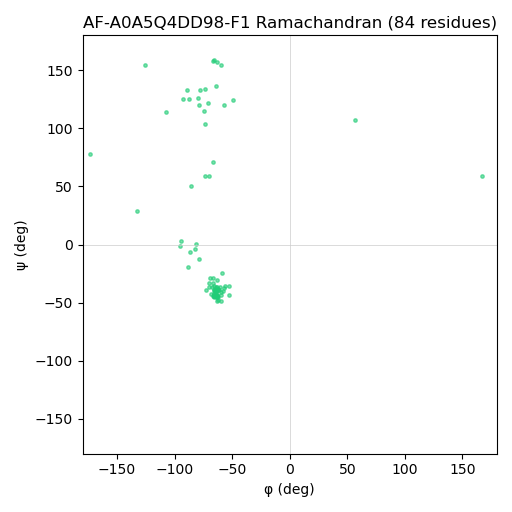C CA . ARG A 1 86 ? -27.778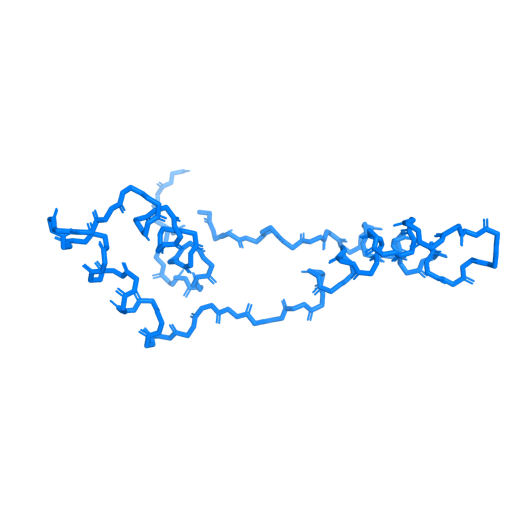 -4.005 8.810 1.00 37.59 86 ARG A CA 1
ATOM 580 C C . ARG A 1 86 ? -26.908 -4.844 9.735 1.00 37.59 86 ARG A C 1
ATOM 582 O O . ARG A 1 86 ? -25.782 -5.179 9.308 1.00 37.59 86 ARG A O 1
#

Solvent-accessible surface area (backbone atoms only — not comparable to full-atom values): 4952 Å² total; per-residue (Å²): 109,78,72,72,85,43,42,48,73,69,56,22,52,50,19,52,50,46,57,69,38,87,90,52,53,71,68,59,31,51,54,20,49,53,42,32,52,45,41,73,55,84,83,51,43,46,75,67,59,31,51,51,20,54,48,41,61,68,38,86,87,50,50,72,68,57,29,52,53,19,51,55,43,41,52,44,28,88,62,100,74,61,86,76,86,133